Protein AF-A0A4Q7J0I2-F1 (afdb_monomer_lite)

Foldseek 3Di:
DPPDDDDPPVCVVLCVPQDDPPPQLVVNLVSLVVSLVVLCVCLPDPCNVVSVVVSVVSVVVNVVSVVVVVVVVVVVD

Secondary structure (DSSP, 8-state):
--------GGGHHHHHTPPPTTS-HHHHHHHHHHHHHHHHHTTTSTTHHHHHHHHHHHHHHHHHHHHHHHHHHHTT-

pLDDT: mean 87.69, std 11.0, range [41.84, 95.81]

Organism: NCBI:txid2510978

Sequence (77 aa):
MSDRLFVPAAFAGLVAGMPSASSAARVRAVWLDRAVEGLRREFAGPRGLVAMRLAGVIDRVRHATYEEIDRGRVSAA

Radius of gyration: 13.76 Å; chains: 1; bounding box: 38×25×36 Å

Structure (mmCIF, N/CA/C/O backbone):
data_AF-A0A4Q7J0I2-F1
#
_entry.id   AF-A0A4Q7J0I2-F1
#
loop_
_atom_site.group_PDB
_atom_site.id
_atom_site.type_symbol
_atom_site.label_atom_id
_atom_site.label_alt_id
_atom_site.label_comp_id
_atom_site.label_asym_id
_atom_site.label_entity_id
_atom_site.label_seq_id
_atom_site.pdbx_PDB_ins_code
_atom_site.Cartn_x
_atom_site.Cartn_y
_atom_site.Cartn_z
_atom_site.occupancy
_atom_site.B_iso_or_equiv
_atom_site.auth_seq_id
_atom_site.auth_comp_id
_atom_site.auth_asym_id
_atom_site.auth_atom_id
_atom_site.pdbx_PDB_model_num
ATOM 1 N N . MET A 1 1 ? -3.471 -19.954 -10.009 1.00 41.84 1 MET A N 1
ATOM 2 C CA . MET A 1 1 ? -4.309 -19.559 -8.855 1.00 41.84 1 MET A CA 1
ATOM 3 C C . MET A 1 1 ? -4.038 -18.086 -8.591 1.00 41.84 1 MET A C 1
ATOM 5 O O . MET A 1 1 ? -2.882 -17.756 -8.378 1.00 41.84 1 MET A O 1
ATOM 9 N N . SER A 1 2 ? -5.026 -17.193 -8.700 1.00 53.22 2 SER A N 1
ATOM 10 C CA . SER A 1 2 ? -4.832 -15.796 -8.281 1.00 53.22 2 SER A CA 1
ATOM 11 C C . SER A 1 2 ? -4.850 -15.751 -6.760 1.00 53.22 2 SER A C 1
ATOM 13 O O . SER A 1 2 ? -5.902 -15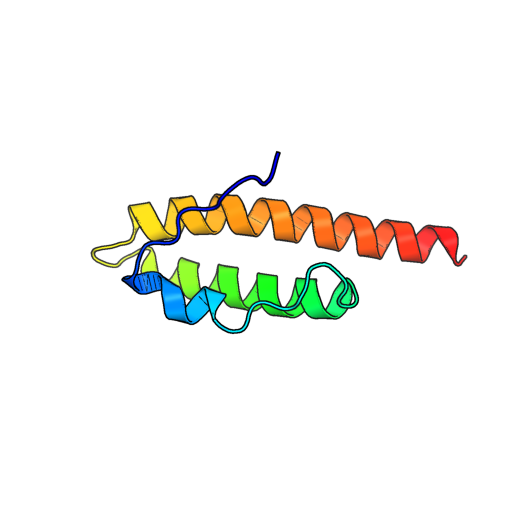.974 -6.162 1.00 53.22 2 SER A O 1
ATOM 15 N N . ASP A 1 3 ? -3.699 -15.486 -6.150 1.00 69.25 3 ASP A N 1
ATOM 16 C CA . ASP A 1 3 ? -3.616 -15.161 -4.729 1.00 69.25 3 ASP A CA 1
ATOM 17 C C . ASP A 1 3 ? -4.431 -13.882 -4.496 1.00 69.25 3 ASP A C 1
ATOM 19 O O . ASP A 1 3 ? -4.092 -12.802 -4.984 1.00 69.25 3 ASP A O 1
ATOM 23 N N . ARG A 1 4 ? -5.595 -14.017 -3.855 1.00 67.81 4 ARG A N 1
ATOM 24 C CA . ARG A 1 4 ? -6.466 -12.880 -3.555 1.00 67.81 4 ARG A CA 1
ATOM 25 C C . ARG A 1 4 ? -6.018 -12.284 -2.229 1.00 67.81 4 ARG A C 1
ATOM 27 O O . ARG A 1 4 ? -6.222 -12.884 -1.178 1.00 67.81 4 ARG A O 1
ATOM 34 N N . LEU A 1 5 ? -5.439 -11.087 -2.278 1.00 74.12 5 LEU A N 1
ATOM 35 C CA . LEU A 1 5 ? -5.116 -10.324 -1.078 1.00 74.12 5 LEU A CA 1
ATOM 36 C C . LEU A 1 5 ? -6.392 -9.699 -0.507 1.00 74.12 5 LEU A C 1
ATOM 38 O O . LEU A 1 5 ? -7.029 -8.866 -1.151 1.00 74.12 5 LEU A O 1
ATOM 42 N N . PHE A 1 6 ? -6.751 -10.071 0.719 1.00 78.06 6 PHE A N 1
ATOM 43 C CA . PHE A 1 6 ? -7.783 -9.355 1.460 1.00 78.06 6 PHE A CA 1
ATOM 44 C C . PHE A 1 6 ? -7.212 -8.034 1.990 1.00 78.06 6 PHE A C 1
ATOM 46 O O . PHE A 1 6 ? -6.290 -8.038 2.808 1.00 78.06 6 PHE A O 1
ATOM 53 N N . VAL A 1 7 ? -7.775 -6.910 1.542 1.00 82.19 7 VAL A N 1
ATOM 54 C CA . VAL A 1 7 ? -7.412 -5.571 2.022 1.00 82.19 7 VAL A CA 1
ATOM 55 C C . VAL A 1 7 ? -8.566 -5.019 2.861 1.00 82.19 7 VAL A C 1
ATOM 57 O O . VAL A 1 7 ? -9.662 -4.828 2.333 1.00 82.19 7 VAL A O 1
ATOM 60 N N . PRO A 1 8 ? -8.360 -4.753 4.161 1.00 83.44 8 PRO A N 1
ATOM 61 C CA . PRO A 1 8 ? -9.386 -4.140 4.996 1.00 83.44 8 PRO A CA 1
ATOM 62 C C . PRO A 1 8 ? -9.805 -2.774 4.445 1.00 83.44 8 PRO A C 1
ATOM 64 O O . PRO A 1 8 ? -8.954 -2.002 4.007 1.00 83.44 8 PRO A O 1
ATOM 67 N N . ALA A 1 9 ? -11.096 -2.441 4.537 1.00 86.06 9 ALA A N 1
ATOM 68 C CA . ALA A 1 9 ? -11.667 -1.223 3.948 1.00 86.06 9 ALA A CA 1
ATOM 69 C C . ALA A 1 9 ? -10.932 0.069 4.353 1.00 86.06 9 ALA A C 1
ATOM 71 O O . ALA A 1 9 ? -10.744 0.959 3.530 1.00 86.06 9 ALA A O 1
ATOM 72 N N . ALA A 1 10 ? -10.435 0.137 5.593 1.00 84.75 10 ALA A N 1
ATOM 73 C CA . ALA A 1 10 ? -9.638 1.260 6.090 1.00 84.75 10 ALA A CA 1
ATOM 74 C C . ALA A 1 10 ? -8.358 1.533 5.275 1.00 84.75 10 ALA A C 1
ATOM 76 O O . ALA A 1 10 ? -7.860 2.652 5.280 1.00 84.75 10 ALA A O 1
ATOM 77 N N . PHE A 1 11 ? -7.840 0.527 4.570 1.00 87.00 11 PHE A N 1
ATOM 78 C CA . PHE A 1 11 ? -6.633 0.605 3.750 1.00 87.00 11 PHE A CA 1
ATOM 79 C C . PHE A 1 11 ? -6.935 0.547 2.246 1.00 87.00 11 PHE A C 1
ATOM 81 O O . PHE A 1 11 ? -6.006 0.542 1.442 1.00 87.00 11 PHE A O 1
ATOM 88 N N . ALA A 1 12 ? -8.209 0.536 1.836 1.00 85.88 12 ALA A N 1
ATOM 89 C CA . ALA A 1 12 ? -8.587 0.480 0.422 1.00 85.88 12 ALA A CA 1
ATOM 90 C C . ALA A 1 12 ? -8.003 1.657 -0.381 1.00 85.88 12 ALA A C 1
ATOM 92 O O . ALA A 1 12 ? -7.550 1.479 -1.509 1.00 85.88 12 ALA A O 1
ATOM 93 N N . GLY A 1 13 ? -7.920 2.843 0.233 1.00 84.81 13 GLY A N 1
ATOM 94 C CA . GLY A 1 13 ? -7.301 4.020 -0.381 1.00 84.81 13 GLY A CA 1
ATOM 95 C C . GLY A 1 13 ? -5.807 3.851 -0.684 1.00 84.81 13 GLY A C 1
ATOM 96 O O . GLY A 1 13 ? -5.330 4.398 -1.674 1.00 84.81 13 GLY A O 1
ATOM 97 N N . LEU A 1 14 ? -5.075 3.047 0.100 1.00 83.31 14 LEU A N 1
ATOM 98 C CA . LEU A 1 14 ? -3.654 2.775 -0.159 1.00 83.31 14 LEU A CA 1
ATOM 99 C C . LEU A 1 14 ? -3.463 1.938 -1.427 1.00 83.31 14 LEU A C 1
ATOM 101 O O . LEU A 1 14 ? -2.489 2.138 -2.148 1.00 83.31 14 LEU A O 1
ATOM 105 N N . VAL A 1 15 ? -4.400 1.029 -1.716 1.00 83.31 15 VAL A N 1
ATOM 106 C CA . VAL A 1 15 ? -4.340 0.126 -2.879 1.00 83.31 15 VAL A CA 1
ATOM 107 C C . VAL A 1 15 ? -5.066 0.646 -4.115 1.00 83.31 15 VAL A C 1
ATOM 109 O O . VAL A 1 15 ? -4.841 0.131 -5.205 1.00 83.31 15 VAL A O 1
ATOM 112 N N . ALA A 1 16 ? -5.877 1.698 -3.988 1.00 85.62 16 ALA A N 1
ATOM 113 C CA . ALA A 1 16 ? -6.623 2.274 -5.107 1.00 85.62 16 ALA A CA 1
ATOM 114 C C . ALA A 1 16 ? -5.719 2.779 -6.249 1.00 85.62 16 ALA A C 1
ATOM 116 O O . ALA A 1 16 ? -6.092 2.697 -7.414 1.00 85.62 16 ALA A O 1
ATOM 117 N N . GLY A 1 17 ? -4.521 3.273 -5.920 1.00 85.62 17 GLY A N 1
ATOM 118 C CA . GLY A 1 17 ? -3.529 3.747 -6.892 1.00 85.62 17 GLY A CA 1
ATOM 119 C C . GLY A 1 17 ? -2.491 2.702 -7.307 1.00 85.62 17 GLY A C 1
ATOM 120 O O . GLY A 1 17 ? -1.430 3.086 -7.798 1.00 85.62 17 GLY A O 1
ATOM 121 N N . MET A 1 18 ? -2.732 1.412 -7.043 1.00 90.56 18 MET A N 1
ATOM 122 C CA . MET A 1 18 ? -1.755 0.363 -7.328 1.00 90.56 18 MET A CA 1
ATOM 123 C C . MET A 1 18 ? -1.469 0.273 -8.838 1.00 90.56 18 MET A C 1
ATOM 125 O O . MET A 1 18 ? -2.405 0.107 -9.625 1.00 90.56 18 MET A O 1
ATOM 129 N N . PRO A 1 19 ? -0.195 0.348 -9.267 1.00 92.38 19 PRO A N 1
ATOM 130 C CA . PRO A 1 19 ? 0.162 0.174 -10.667 1.00 92.38 19 PRO A CA 1
ATOM 131 C C . PRO A 1 19 ? -0.113 -1.260 -11.127 1.00 92.38 19 PRO A C 1
ATOM 133 O O . PRO A 1 19 ? -0.101 -2.205 -10.334 1.00 92.38 19 PRO A O 1
ATOM 136 N N . SER A 1 20 ? -0.330 -1.440 -12.432 1.00 90.00 20 SER A N 1
ATOM 137 C CA . SER A 1 20 ? -0.516 -2.777 -12.999 1.00 90.00 20 SER A CA 1
ATOM 138 C C . SER A 1 20 ? 0.730 -3.641 -12.783 1.00 90.00 20 SER A C 1
ATOM 140 O O . SER A 1 20 ? 1.857 -3.141 -12.756 1.00 90.00 20 SER A O 1
ATOM 142 N N . ALA A 1 21 ? 0.550 -4.962 -12.723 1.00 87.06 21 ALA A N 1
ATOM 143 C CA . ALA A 1 21 ? 1.678 -5.894 -12.658 1.00 87.06 21 ALA A CA 1
ATOM 144 C C . ALA A 1 21 ? 2.622 -5.762 -13.874 1.00 87.06 21 ALA A C 1
ATOM 146 O O . ALA A 1 21 ? 3.822 -5.978 -13.746 1.00 87.06 21 ALA A O 1
ATOM 147 N N . SER A 1 22 ? 2.092 -5.345 -15.030 1.00 89.19 22 SER A N 1
ATOM 148 C CA . SER A 1 22 ? 2.854 -5.085 -16.259 1.00 89.19 22 SER A CA 1
ATOM 149 C C . SER A 1 22 ? 3.588 -3.738 -16.289 1.00 89.19 22 SER A C 1
ATOM 151 O O . SER A 1 22 ? 4.379 -3.502 -17.198 1.00 89.19 22 SER A O 1
ATOM 153 N N . SER A 1 23 ? 3.335 -2.839 -15.332 1.00 92.94 23 SER A N 1
ATOM 154 C CA . SER A 1 23 ? 4.047 -1.557 -15.238 1.00 92.94 23 SER A CA 1
ATOM 155 C C . SER A 1 23 ? 5.533 -1.790 -14.972 1.00 92.94 23 SER A C 1
ATOM 157 O O . SER A 1 23 ? 5.886 -2.786 -14.353 1.00 92.94 23 SER A O 1
ATOM 159 N N . ALA A 1 24 ? 6.410 -0.863 -15.368 1.00 94.19 24 ALA A N 1
ATOM 160 C CA . ALA 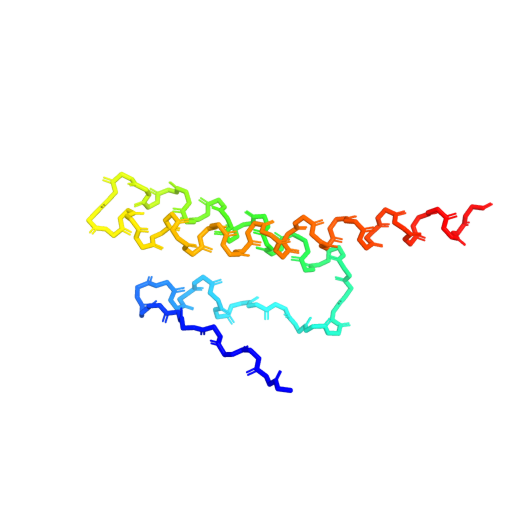A 1 24 ? 7.849 -0.985 -15.123 1.00 94.19 24 ALA A CA 1
ATOM 161 C C . ALA A 1 24 ? 8.167 -1.213 -13.631 1.00 94.19 24 ALA A C 1
ATOM 163 O O . ALA A 1 24 ? 7.586 -0.559 -12.760 1.00 94.19 24 ALA A O 1
ATOM 164 N N . ALA A 1 25 ? 9.137 -2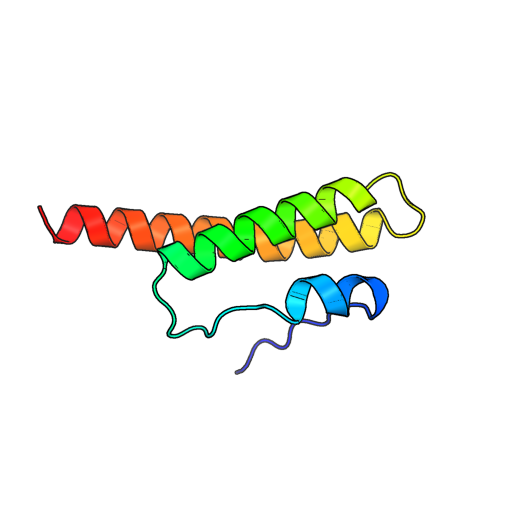.085 -13.335 1.00 93.44 25 ALA A N 1
ATOM 165 C CA . ALA A 1 25 ? 9.482 -2.477 -11.966 1.00 93.44 25 ALA A CA 1
ATOM 166 C C . ALA A 1 25 ? 9.778 -1.275 -11.053 1.00 93.44 25 ALA A C 1
ATOM 168 O O . ALA A 1 25 ? 9.321 -1.227 -9.914 1.00 93.44 25 ALA A O 1
ATOM 169 N N . ARG A 1 26 ? 10.442 -0.239 -11.582 1.00 93.69 26 ARG A N 1
ATOM 170 C CA . ARG A 1 26 ? 10.733 1.001 -10.844 1.00 93.69 26 ARG A CA 1
ATOM 171 C C . ARG A 1 26 ? 9.473 1.771 -10.436 1.00 93.69 26 ARG A C 1
ATOM 173 O O . ARG A 1 26 ? 9.427 2.320 -9.342 1.00 93.69 26 ARG A O 1
ATOM 180 N N . VAL A 1 27 ? 8.446 1.790 -11.288 1.00 94.94 27 VAL A N 1
ATOM 181 C CA . VAL A 1 27 ? 7.150 2.424 -10.983 1.00 94.94 27 VAL A CA 1
ATOM 182 C C . VAL A 1 27 ? 6.439 1.651 -9.875 1.00 94.94 27 VAL A C 1
ATOM 184 O O . VAL A 1 27 ? 5.938 2.255 -8.927 1.00 94.94 27 VAL A O 1
ATOM 187 N N . ARG A 1 28 ? 6.454 0.313 -9.952 1.00 95.31 28 ARG A N 1
ATOM 188 C CA . ARG A 1 28 ? 5.899 -0.548 -8.898 1.00 95.31 28 ARG A CA 1
ATOM 189 C C . ARG A 1 28 ? 6.630 -0.349 -7.568 1.00 95.31 28 ARG A C 1
ATOM 191 O O . ARG A 1 28 ? 5.968 -0.181 -6.551 1.00 95.31 28 ARG A O 1
ATOM 198 N N . ALA A 1 29 ? 7.964 -0.283 -7.578 1.00 95.31 29 ALA A N 1
ATOM 199 C CA . ALA A 1 29 ? 8.779 -0.059 -6.382 1.00 95.31 29 ALA A CA 1
ATOM 200 C C . ALA A 1 29 ? 8.437 1.263 -5.673 1.00 95.31 29 ALA A C 1
ATOM 202 O O . ALA A 1 29 ? 8.189 1.256 -4.472 1.00 95.31 29 ALA A O 1
ATOM 203 N N . VAL A 1 30 ? 8.319 2.371 -6.417 1.00 95.19 30 VAL A N 1
ATOM 204 C CA . VAL A 1 30 ? 7.948 3.682 -5.846 1.00 95.19 30 VAL A CA 1
ATOM 205 C C . VAL A 1 30 ? 6.572 3.644 -5.181 1.00 95.19 30 VAL A C 1
ATOM 207 O O . VAL A 1 30 ? 6.369 4.239 -4.122 1.00 95.19 30 VAL A O 1
ATOM 210 N N . TRP A 1 31 ? 5.606 2.957 -5.793 1.00 95.44 31 TRP A N 1
ATOM 211 C CA . TRP A 1 31 ? 4.296 2.786 -5.174 1.00 95.44 31 TRP A CA 1
ATOM 212 C C . TRP A 1 31 ? 4.377 1.916 -3.906 1.00 95.44 31 TRP A C 1
ATOM 214 O O . TRP A 1 31 ? 3.811 2.291 -2.878 1.00 95.44 31 TRP A O 1
ATOM 224 N N . LEU A 1 32 ? 5.130 0.809 -3.946 1.00 95.38 32 LEU A N 1
ATOM 225 C CA . LEU A 1 32 ? 5.333 -0.093 -2.804 1.00 95.38 32 LEU A CA 1
ATOM 226 C C . LEU A 1 32 ? 6.003 0.616 -1.615 1.00 95.38 32 LEU A C 1
ATOM 228 O O . LEU A 1 32 ? 5.569 0.418 -0.482 1.00 95.38 32 LEU A O 1
ATOM 232 N N . ASP A 1 33 ? 6.998 1.475 -1.858 1.00 95.75 33 ASP A N 1
ATOM 233 C CA . ASP A 1 33 ? 7.630 2.315 -0.827 1.00 95.75 33 ASP A CA 1
ATOM 234 C C . ASP A 1 33 ? 6.592 3.155 -0.075 1.00 95.75 33 ASP A C 1
ATOM 236 O O . ASP A 1 33 ? 6.497 3.103 1.154 1.00 95.75 33 ASP A O 1
ATOM 240 N N . ARG A 1 34 ? 5.769 3.896 -0.827 1.00 94.56 34 ARG A N 1
ATOM 241 C CA . ARG A 1 34 ? 4.734 4.774 -0.265 1.00 94.56 34 ARG A CA 1
ATOM 242 C C . ARG A 1 34 ? 3.667 3.984 0.484 1.00 94.56 34 ARG A C 1
ATOM 244 O O . ARG A 1 34 ? 3.202 4.430 1.531 1.00 94.56 34 ARG A O 1
ATOM 251 N N . ALA A 1 35 ? 3.284 2.816 -0.030 1.00 93.62 35 ALA A N 1
ATOM 252 C CA . ALA A 1 35 ? 2.311 1.946 0.619 1.00 93.62 35 ALA A CA 1
ATOM 253 C C . ALA A 1 35 ? 2.828 1.431 1.974 1.00 93.62 35 ALA A C 1
ATOM 255 O O . ALA A 1 35 ? 2.105 1.498 2.969 1.00 93.62 35 ALA A O 1
ATOM 256 N N . VAL A 1 36 ? 4.086 0.976 2.042 1.00 94.38 36 VAL A N 1
ATOM 257 C CA . VAL A 1 36 ? 4.715 0.542 3.302 1.00 94.38 36 VAL A CA 1
ATOM 258 C C . VAL A 1 36 ? 4.825 1.702 4.290 1.00 94.38 36 VAL A C 1
ATOM 260 O O . VAL A 1 36 ? 4.495 1.534 5.464 1.00 94.38 36 VAL A O 1
ATOM 263 N N . GLU A 1 37 ? 5.245 2.884 3.837 1.00 94.12 37 GLU A N 1
ATOM 264 C CA . GLU A 1 37 ? 5.331 4.070 4.693 1.00 94.12 37 GLU A CA 1
ATOM 265 C C . GLU A 1 37 ? 3.959 4.473 5.253 1.00 94.12 37 GLU A C 1
ATOM 267 O O . GLU A 1 37 ? 3.825 4.693 6.458 1.00 94.12 37 GLU A O 1
ATOM 272 N N . GLY A 1 38 ? 2.924 4.502 4.407 1.00 92.31 38 GLY A N 1
ATOM 273 C CA . GLY A 1 38 ? 1.553 4.797 4.820 1.00 92.31 38 GLY A CA 1
ATOM 274 C C . GLY A 1 38 ? 1.039 3.822 5.880 1.00 92.31 38 GLY A C 1
ATOM 275 O O . GLY A 1 38 ? 0.443 4.245 6.865 1.00 92.31 38 GLY A O 1
ATOM 276 N N . LEU A 1 39 ? 1.338 2.527 5.739 1.00 92.94 39 LEU A N 1
ATOM 277 C CA . LEU A 1 39 ? 0.951 1.520 6.731 1.00 92.94 39 LEU A CA 1
ATOM 278 C C . LEU A 1 39 ? 1.708 1.667 8.048 1.00 92.94 39 LEU A C 1
ATOM 280 O O . LEU A 1 39 ? 1.107 1.515 9.108 1.00 92.94 39 LEU A O 1
ATOM 284 N N . ARG A 1 40 ? 3.003 1.994 8.003 1.00 94.25 40 ARG A N 1
ATOM 285 C CA . ARG A 1 40 ? 3.818 2.198 9.213 1.00 94.25 40 ARG A CA 1
ATOM 286 C C . ARG A 1 40 ? 3.284 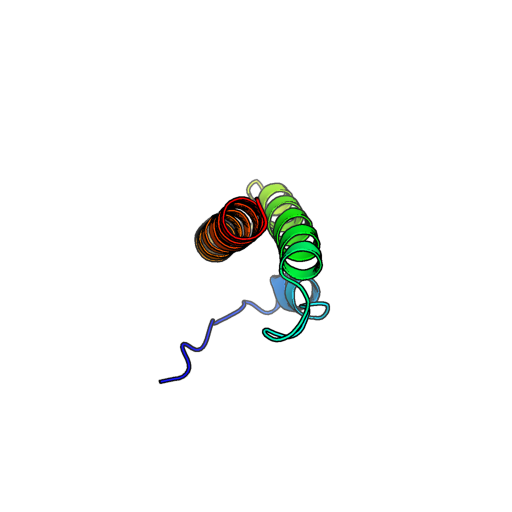3.323 10.094 1.00 94.25 40 ARG A C 1
ATOM 288 O O . ARG A 1 40 ? 3.349 3.211 11.315 1.00 94.25 40 ARG A O 1
ATOM 295 N N . ARG A 1 41 ? 2.704 4.371 9.500 1.00 93.06 41 ARG A N 1
ATOM 296 C CA . ARG A 1 41 ? 2.073 5.474 10.249 1.00 93.06 41 ARG A CA 1
ATOM 297 C C . ARG A 1 41 ? 0.865 5.018 11.075 1.00 93.06 41 ARG A C 1
ATOM 299 O O . ARG A 1 41 ? 0.581 5.607 12.110 1.00 93.06 41 ARG A O 1
ATOM 306 N N . GLU A 1 42 ? 0.210 3.933 10.675 1.00 92.88 42 GLU A N 1
ATOM 307 C CA . GLU A 1 42 ? -0.976 3.389 11.346 1.00 92.88 42 GLU A CA 1
ATOM 308 C C . GLU A 1 42 ? -0.635 2.391 12.471 1.00 92.88 42 GLU A C 1
ATOM 310 O O . GLU A 1 42 ? -1.533 1.925 13.172 1.00 92.88 42 GLU A O 1
ATOM 315 N N . PHE A 1 43 ? 0.647 2.057 12.684 1.00 94.19 43 PHE A N 1
ATOM 316 C CA . PHE A 1 43 ? 1.075 1.017 13.636 1.00 94.19 43 PHE A CA 1
ATOM 317 C C . PHE A 1 43 ? 0.718 1.322 15.093 1.00 94.19 43 PHE A C 1
ATOM 319 O O . PHE A 1 43 ? 0.411 0.400 15.843 1.00 94.19 43 PHE A O 1
ATOM 326 N N . ALA A 1 44 ? 0.737 2.596 15.486 1.00 91.94 44 ALA A N 1
ATOM 327 C CA . ALA A 1 44 ? 0.359 3.033 16.830 1.00 91.94 44 ALA A CA 1
ATOM 328 C C . ALA A 1 44 ? -1.159 3.264 16.987 1.00 91.94 44 ALA A C 1
ATOM 330 O O . ALA A 1 44 ? -1.622 3.627 18.065 1.00 91.94 44 ALA A O 1
ATOM 331 N N . GLY A 1 45 ? -1.935 3.095 15.912 1.00 90.38 45 GLY A N 1
ATOM 332 C CA . GLY A 1 45 ? -3.367 3.365 15.891 1.00 90.38 45 GLY A CA 1
ATOM 333 C C . GLY A 1 45 ? -4.237 2.158 16.265 1.00 90.38 45 GLY A C 1
ATOM 334 O O . GLY A 1 45 ? -3.750 1.034 16.413 1.00 90.38 45 GLY A O 1
ATOM 335 N N . PRO A 1 46 ? -5.570 2.342 16.314 1.00 89.62 46 PRO A N 1
ATOM 336 C CA . PRO A 1 46 ? -6.537 1.280 16.626 1.00 89.62 46 PRO A CA 1
ATOM 337 C C . PRO A 1 46 ? -6.533 0.121 15.614 1.00 89.62 46 PRO A C 1
ATOM 339 O O . PRO A 1 46 ? -7.124 -0.928 15.859 1.00 89.62 46 PRO A O 1
ATOM 342 N N . ARG A 1 47 ? -5.872 0.297 14.463 1.00 89.00 47 ARG A N 1
ATOM 343 C CA . ARG A 1 47 ? -5.715 -0.714 13.407 1.00 89.00 47 ARG A CA 1
ATOM 344 C C . ARG A 1 47 ? -4.271 -1.214 13.282 1.00 89.00 47 ARG A C 1
ATOM 346 O O . ARG A 1 47 ? -3.948 -1.864 12.289 1.00 89.00 47 ARG A O 1
ATOM 353 N N . GLY A 1 48 ? -3.423 -0.948 14.277 1.00 91.62 48 GLY A N 1
ATOM 354 C CA . GLY A 1 48 ? -1.979 -1.176 14.223 1.00 91.62 48 GLY A CA 1
ATOM 355 C C . GLY A 1 48 ? -1.572 -2.596 13.843 1.00 91.62 48 GLY A C 1
ATOM 356 O O . GLY A 1 48 ? -0.796 -2.779 12.912 1.00 91.62 48 GLY A O 1
ATOM 357 N N . LEU A 1 49 ? -2.165 -3.618 14.469 1.00 92.81 49 LEU A N 1
ATOM 358 C CA . LEU A 1 49 ? -1.869 -5.023 14.144 1.00 92.81 49 LEU A CA 1
ATOM 359 C C . LEU A 1 49 ? -2.210 -5.382 12.692 1.00 92.81 49 LEU A C 1
ATOM 361 O O . LEU A 1 49 ? -1.480 -6.119 12.028 1.00 92.81 49 LEU A O 1
ATOM 365 N N . VAL A 1 50 ? -3.320 -4.849 12.185 1.00 91.44 50 VAL A N 1
ATOM 366 C CA . VAL A 1 50 ? -3.756 -5.089 10.808 1.00 91.44 50 VAL A CA 1
ATOM 367 C C . VAL A 1 50 ? -2.825 -4.372 9.830 1.00 91.44 50 VAL A C 1
ATOM 369 O O . VAL A 1 50 ? -2.418 -4.966 8.831 1.00 91.44 50 VAL A O 1
ATOM 372 N N . ALA A 1 51 ? -2.430 -3.138 10.152 1.00 93.12 51 ALA A N 1
ATOM 373 C CA . ALA A 1 51 ? -1.451 -2.380 9.386 1.00 93.12 51 ALA A CA 1
ATOM 374 C C . ALA A 1 51 ? -0.090 -3.092 9.344 1.00 93.12 51 ALA A C 1
ATOM 376 O O . ALA A 1 51 ? 0.484 -3.226 8.268 1.00 93.12 51 ALA A O 1
ATOM 377 N N . MET A 1 52 ? 0.395 -3.622 10.473 1.00 94.81 52 MET A N 1
ATOM 378 C CA . MET A 1 52 ? 1.644 -4.393 10.544 1.00 94.81 52 MET A CA 1
ATOM 379 C C . MET A 1 52 ? 1.589 -5.649 9.675 1.00 94.81 52 MET A C 1
ATOM 381 O O . MET A 1 52 ? 2.521 -5.924 8.919 1.00 94.81 52 MET A O 1
ATOM 385 N N . ARG A 1 53 ? 0.481 -6.399 9.734 1.00 92.12 53 ARG A N 1
ATOM 386 C CA . ARG A 1 53 ? 0.311 -7.610 8.923 1.00 92.12 53 ARG A CA 1
ATOM 387 C C . ARG A 1 53 ? 0.314 -7.289 7.431 1.00 92.12 53 ARG A C 1
ATOM 389 O O . ARG A 1 53 ? 0.999 -7.963 6.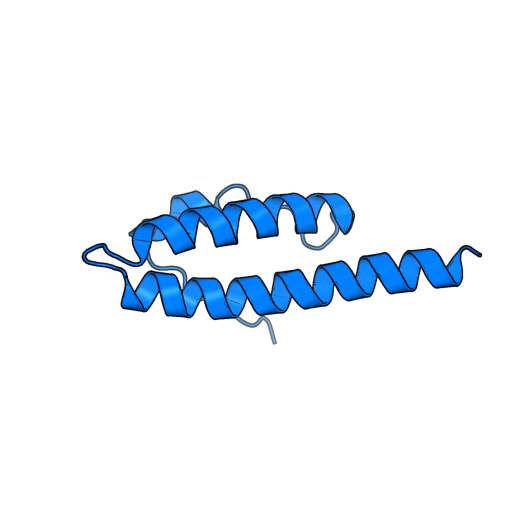665 1.00 92.12 53 ARG A O 1
ATOM 396 N N . LEU A 1 54 ? -0.427 -6.258 7.026 1.00 91.62 54 LEU A N 1
ATOM 397 C CA . LEU A 1 54 ? -0.490 -5.826 5.632 1.00 91.62 54 LEU A CA 1
ATOM 398 C C . LEU A 1 54 ? 0.860 -5.270 5.157 1.00 91.62 54 LEU A C 1
ATOM 400 O O . LEU A 1 54 ? 1.300 -5.605 4.059 1.00 91.62 54 LEU A O 1
ATOM 404 N N . ALA A 1 55 ? 1.555 -4.507 6.005 1.00 93.69 55 ALA A N 1
ATOM 405 C CA . ALA A 1 55 ? 2.892 -4.000 5.720 1.00 93.69 55 ALA A CA 1
ATOM 406 C C . ALA A 1 55 ? 3.874 -5.146 5.478 1.00 93.69 55 ALA A C 1
ATOM 408 O O . ALA A 1 55 ? 4.621 -5.093 4.512 1.00 93.69 55 ALA A O 1
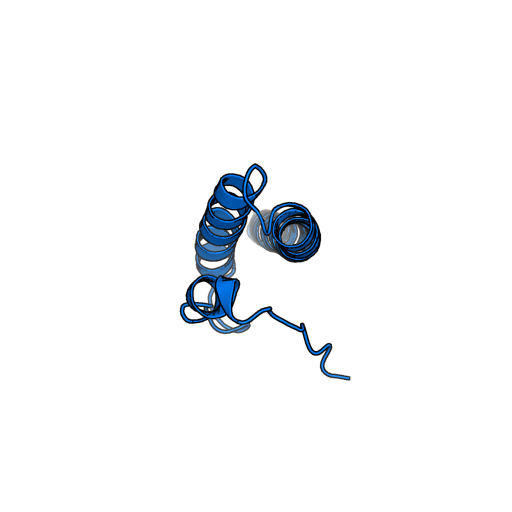ATOM 409 N N . GLY A 1 56 ? 3.824 -6.215 6.279 1.00 93.44 56 GLY A N 1
ATOM 410 C CA . GLY A 1 56 ? 4.673 -7.390 6.078 1.00 93.44 56 GLY A CA 1
ATOM 411 C C . GLY A 1 56 ? 4.440 -8.095 4.736 1.00 93.44 56 GLY A C 1
ATOM 412 O O . GLY A 1 56 ? 5.392 -8.563 4.117 1.00 93.44 56 GLY A O 1
ATOM 413 N N . VAL A 1 57 ? 3.195 -8.157 4.250 1.00 91.56 57 VAL A N 1
ATOM 414 C CA . VAL A 1 57 ? 2.897 -8.727 2.923 1.00 91.56 57 VAL A CA 1
ATOM 415 C C . VAL A 1 57 ? 3.434 -7.824 1.814 1.00 91.56 57 VAL A C 1
ATOM 417 O O . VAL A 1 57 ? 4.121 -8.301 0.912 1.00 91.56 57 VAL A O 1
ATOM 420 N N . ILE A 1 58 ? 3.158 -6.522 1.893 1.00 92.06 58 ILE A N 1
ATOM 421 C CA . ILE A 1 58 ? 3.582 -5.550 0.878 1.00 92.06 58 ILE A CA 1
ATOM 422 C C . ILE A 1 58 ? 5.110 -5.414 0.846 1.00 92.06 58 ILE A C 1
ATOM 424 O O . ILE A 1 58 ? 5.684 -5.326 -0.236 1.00 92.06 58 ILE A O 1
ATOM 428 N N . ASP A 1 59 ? 5.785 -5.479 1.993 1.00 95.06 59 ASP A N 1
ATOM 429 C CA . ASP A 1 59 ? 7.245 -5.378 2.083 1.00 95.06 59 ASP A CA 1
ATOM 430 C C . ASP A 1 59 ? 7.958 -6.580 1.437 1.00 95.06 59 ASP A C 1
ATOM 432 O O . ASP A 1 59 ? 8.999 -6.418 0.806 1.00 95.06 59 ASP A O 1
ATOM 436 N N . ARG A 1 60 ? 7.361 -7.782 1.466 1.00 94.50 60 ARG A N 1
ATOM 437 C CA . ARG A 1 60 ? 7.884 -8.927 0.693 1.00 94.50 60 ARG A CA 1
ATOM 438 C C . ARG A 1 60 ? 7.809 -8.682 -0.811 1.00 94.50 60 ARG A C 1
ATOM 440 O O . ARG A 1 60 ? 8.771 -8.954 -1.524 1.00 94.50 60 ARG A O 1
ATOM 447 N N . VAL A 1 61 ? 6.683 -8.151 -1.292 1.00 92.94 61 VAL A N 1
ATOM 448 C CA . VAL A 1 61 ? 6.510 -7.802 -2.714 1.00 92.94 61 VAL A CA 1
ATOM 449 C C . VAL A 1 61 ? 7.472 -6.682 -3.110 1.00 92.94 61 VAL A C 1
ATOM 451 O O . VAL A 1 61 ? 8.073 -6.728 -4.183 1.00 92.94 61 VAL A O 1
ATOM 454 N N . ARG A 1 62 ? 7.669 -5.704 -2.222 1.00 94.62 62 ARG A N 1
ATOM 455 C CA . ARG A 1 62 ? 8.658 -4.633 -2.364 1.00 94.62 62 ARG A CA 1
ATOM 456 C C . ARG A 1 62 ? 10.061 -5.198 -2.533 1.00 94.62 62 ARG A C 1
ATOM 458 O O . ARG A 1 62 ? 10.714 -4.870 -3.518 1.00 94.62 62 ARG A O 1
ATOM 465 N N . HIS A 1 63 ? 10.495 -6.075 -1.632 1.00 95.81 63 HIS A N 1
ATOM 466 C CA . HIS A 1 63 ? 11.815 -6.694 -1.706 1.00 95.81 63 HIS A CA 1
ATOM 467 C C . HIS A 1 63 ? 11.999 -7.483 -3.010 1.00 95.81 63 HIS A C 1
ATOM 469 O O . HIS A 1 63 ? 12.949 -7.230 -3.743 1.00 95.81 63 HIS A O 1
ATOM 475 N N . ALA A 1 64 ? 11.027 -8.323 -3.384 1.00 94.62 64 ALA A N 1
ATOM 476 C CA . ALA A 1 64 ? 11.056 -9.056 -4.652 1.00 94.62 64 ALA A CA 1
ATOM 477 C C . ALA A 1 64 ? 11.118 -8.134 -5.888 1.00 94.62 64 ALA A C 1
ATOM 479 O O . ALA A 1 64 ? 11.774 -8.459 -6.875 1.00 94.62 64 ALA A O 1
ATOM 480 N N . THR A 1 65 ? 10.469 -6.968 -5.834 1.00 94.69 65 THR A N 1
ATOM 481 C CA . THR A 1 65 ? 10.513 -5.979 -6.923 1.00 94.69 65 THR A CA 1
ATOM 482 C C . THR A 1 65 ? 11.890 -5.318 -7.031 1.00 94.69 65 THR A C 1
ATOM 484 O O . THR A 1 65 ? 12.353 -5.056 -8.139 1.00 94.69 65 THR A O 1
ATOM 487 N N . TYR A 1 66 ? 12.570 -5.059 -5.911 1.00 95.75 66 TYR A N 1
ATOM 488 C CA . TYR A 1 66 ? 13.948 -4.556 -5.938 1.00 95.75 66 TYR A CA 1
ATOM 489 C C . TYR A 1 66 ? 14.936 -5.594 -6.472 1.00 95.75 66 TYR A C 1
ATOM 491 O O . TYR A 1 66 ? 15.788 -5.237 -7.281 1.00 95.75 66 TYR A O 1
ATOM 499 N N . GLU A 1 67 ? 14.771 -6.865 -6.108 1.00 95.56 67 GLU A N 1
ATOM 500 C CA . GLU A 1 67 ? 15.552 -7.978 -6.667 1.00 95.56 67 GLU A CA 1
ATOM 501 C C . GLU A 1 67 ? 15.374 -8.101 -8.192 1.00 95.56 67 GLU A C 1
ATOM 503 O O . GLU A 1 67 ? 16.329 -8.348 -8.926 1.00 95.56 67 GLU A O 1
ATOM 508 N N . GLU A 1 68 ? 14.156 -7.892 -8.705 1.00 92.75 68 GLU A N 1
ATOM 509 C CA . GLU A 1 68 ? 13.894 -7.845 -10.151 1.00 92.75 68 GLU A CA 1
ATOM 510 C C . GLU A 1 68 ? 14.637 -6.690 -10.834 1.00 92.75 68 GLU A C 1
ATOM 512 O O . GLU A 1 68 ? 15.235 -6.883 -11.895 1.00 92.75 68 GLU A O 1
ATOM 517 N N . ILE A 1 69 ? 14.623 -5.498 -10.226 1.00 93.50 69 ILE A N 1
ATOM 518 C CA . ILE A 1 69 ? 15.344 -4.325 -10.740 1.00 93.50 69 ILE A CA 1
ATOM 519 C C . ILE A 1 69 ? 16.849 -4.598 -10.783 1.00 93.50 69 ILE A C 1
ATOM 521 O O . ILE A 1 69 ? 17.491 -4.291 -11.789 1.00 93.50 69 ILE A O 1
ATOM 525 N N . ASP A 1 70 ? 17.406 -5.164 -9.713 1.00 92.00 70 ASP A N 1
ATOM 526 C CA . ASP A 1 70 ? 18.836 -5.448 -9.620 1.00 92.00 70 ASP A CA 1
ATOM 527 C C . ASP A 1 70 ? 19.272 -6.497 -10.651 1.00 92.00 70 ASP A C 1
ATOM 529 O O . ASP A 1 70 ? 20.197 -6.270 -11.431 1.00 92.00 70 ASP A O 1
ATOM 533 N N . ARG A 1 71 ? 18.510 -7.588 -10.784 1.00 91.56 71 ARG A N 1
ATOM 534 C CA . ARG A 1 71 ? 18.749 -8.604 -11.820 1.00 91.56 71 ARG A CA 1
ATOM 535 C C . ARG A 1 71 ? 18.684 -8.025 -13.234 1.00 91.56 71 ARG A C 1
ATOM 537 O O . ARG A 1 71 ? 19.510 -8.369 -14.078 1.00 91.56 71 ARG A O 1
ATOM 544 N N . GLY A 1 72 ? 17.723 -7.137 -13.495 1.00 84.00 72 GLY A N 1
ATOM 545 C CA . GLY A 1 72 ? 17.605 -6.442 -14.778 1.00 84.00 72 GLY A CA 1
ATOM 546 C C . GLY A 1 72 ? 18.798 -5.531 -15.081 1.00 84.00 72 GLY A C 1
ATOM 547 O O . GLY A 1 72 ? 19.161 -5.368 -16.243 1.00 84.00 72 GLY A O 1
ATOM 548 N N . ARG A 1 73 ? 19.446 -4.979 -14.048 1.00 76.69 73 ARG A N 1
ATOM 549 C CA . ARG A 1 73 ? 20.670 -4.182 -14.182 1.00 76.69 73 ARG A CA 1
ATOM 550 C C . ARG A 1 73 ? 21.883 -5.047 -14.514 1.00 76.69 73 ARG A C 1
ATOM 552 O O . ARG A 1 73 ? 22.654 -4.671 -15.389 1.00 76.69 73 ARG A O 1
ATOM 559 N N . VAL A 1 74 ? 22.034 -6.188 -13.841 1.00 72.44 74 VAL A N 1
ATOM 560 C CA . VAL A 1 74 ? 23.142 -7.132 -14.075 1.00 72.44 74 VAL A CA 1
ATOM 561 C C . VAL A 1 74 ? 23.084 -7.723 -15.485 1.00 72.44 74 VAL A C 1
ATOM 563 O O . VAL A 1 74 ? 24.117 -7.868 -16.118 1.00 72.44 74 VAL A O 1
ATOM 566 N N . SER A 1 75 ? 21.890 -8.012 -16.012 1.00 59.22 75 SER A N 1
ATOM 567 C CA . SER A 1 75 ? 21.735 -8.561 -17.369 1.00 59.22 75 SER A CA 1
ATOM 568 C C . SER A 1 75 ? 21.995 -7.553 -18.501 1.00 59.22 75 SER A C 1
ATOM 570 O O . SER A 1 75 ? 22.032 -7.961 -19.661 1.00 59.22 75 SER A O 1
ATOM 572 N N . ALA A 1 76 ? 22.093 -6.257 -18.197 1.00 58.97 76 ALA A N 1
ATOM 573 C CA . ALA A 1 76 ? 22.322 -5.192 -19.174 1.00 58.97 76 ALA A CA 1
ATOM 574 C C . ALA A 1 76 ? 23.787 -4.709 -19.218 1.00 58.97 76 ALA A C 1
ATOM 576 O O . ALA A 1 76 ? 24.098 -3.816 -20.008 1.00 58.97 76 ALA A O 1
ATOM 577 N N . ALA A 1 77 ? 24.646 -5.261 -18.355 1.00 54.84 77 ALA A N 1
ATOM 578 C CA . ALA A 1 77 ? 26.086 -5.014 -18.291 1.00 54.84 77 ALA A CA 1
ATOM 579 C C . ALA A 1 77 ? 26.856 -6.153 -18.972 1.00 54.84 77 ALA A C 1
ATOM 581 O O . ALA A 1 77 ? 27.916 -5.849 -19.561 1.00 54.84 77 ALA A O 1
#